Protein AF-A0A7T1IBI6-F1 (afdb_monomer)

Foldseek 3Di:
DDPPQQPVHRRWDADPVRHTDPVSVLVVLVVVCVVDVVSVVVNDPDCPVDPDPPDD

pLDDT: mean 72.09, std 13.95, range [44.25, 89.94]

Mean predicted aligned error: 11.18 Å

Radius of gyration: 13.48 Å; Cα contacts (8 Å, |Δi|>4): 27; chains: 1; bounding box: 36×33×27 Å

Sequence (56 aa):
MDFNDCLGRTCLKWSADGELTSVDLLLVLERLAQVDQEVTGLSTASLDRQPCASIS

Solvent-accessible surface area (backbone atoms only — not comparable to full-atom values): 3762 Å² total; per-residue (Å²): 134,80,84,78,63,38,77,88,82,52,68,66,51,68,41,96,86,75,42,62,33,72,70,45,45,49,54,50,47,57,56,45,30,75,80,35,73,77,44,58,64,60,78,78,57,76,84,70,80,68,75,77,78,80,83,127

Secondary structure (DSSP, 8-state):
--STTB-SSSBPPBPTTSSBPHHHHHHHHHHHHHH-TTGGGGGTS----PPPP---

Structure (mmCIF, N/CA/C/O backbone):
data_AF-A0A7T1IBI6-F1
#
_entry.id   AF-A0A7T1IBI6-F1
#
loop_
_atom_site.group_PDB
_atom_site.id
_atom_site.type_symbol
_atom_site.label_atom_id
_atom_site.label_alt_id
_atom_site.label_comp_id
_atom_site.label_asym_id
_atom_site.label_entity_id
_atom_site.label_seq_id
_atom_site.pdbx_PDB_ins_code
_atom_site.Cartn_x
_atom_site.Cartn_y
_atom_site.Cartn_z
_atom_site.occupancy
_atom_site.B_iso_or_equiv
_atom_site.auth_seq_id
_atom_site.auth_comp_id
_atom_site.auth_asym_id
_atom_site.auth_atom_id
_atom_site.pdbx_PDB_model_num
ATOM 1 N N . MET A 1 1 ? 21.643 2.935 -3.954 1.00 44.25 1 MET A N 1
ATOM 2 C CA . MET A 1 1 ? 20.237 2.533 -4.141 1.00 44.25 1 MET A CA 1
ATOM 3 C C . MET A 1 1 ? 19.796 1.958 -2.819 1.00 44.25 1 MET A C 1
ATOM 5 O O . MET A 1 1 ? 20.127 0.820 -2.510 1.00 44.25 1 MET A O 1
ATOM 9 N N . ASP A 1 2 ? 19.213 2.815 -1.991 1.00 47.28 2 ASP A N 1
ATOM 10 C CA . ASP A 1 2 ? 18.763 2.479 -0.649 1.00 47.28 2 ASP A CA 1
ATOM 11 C C . ASP A 1 2 ? 17.617 1.465 -0.709 1.00 47.28 2 ASP A C 1
ATOM 13 O O . ASP A 1 2 ? 16.662 1.630 -1.463 1.00 47.28 2 ASP A O 1
ATOM 17 N N . PHE A 1 3 ? 17.730 0.407 0.091 1.00 50.97 3 PHE A N 1
ATOM 18 C CA . PHE A 1 3 ? 16.789 -0.715 0.229 1.00 50.97 3 PHE A CA 1
ATOM 19 C C . PHE A 1 3 ? 15.475 -0.311 0.945 1.00 50.97 3 PHE A C 1
ATOM 21 O O . PHE A 1 3 ? 14.898 -1.094 1.696 1.00 50.97 3 PHE A O 1
ATOM 28 N N . ASN A 1 4 ? 15.031 0.936 0.773 1.00 54.66 4 ASN A N 1
ATOM 29 C CA . ASN A 1 4 ? 14.041 1.581 1.640 1.00 54.66 4 ASN A CA 1
ATOM 30 C C . ASN A 1 4 ? 12.577 1.348 1.213 1.00 54.66 4 ASN A C 1
ATOM 32 O O . ASN A 1 4 ? 11.673 1.652 1.982 1.00 54.66 4 ASN A O 1
ATOM 36 N N . ASP A 1 5 ? 12.332 0.752 0.040 1.00 56.09 5 ASP A N 1
ATOM 37 C CA . ASP A 1 5 ? 10.973 0.491 -0.480 1.00 56.09 5 ASP A CA 1
ATOM 38 C C . ASP A 1 5 ? 10.433 -0.908 -0.140 1.00 56.09 5 ASP A C 1
ATOM 40 O O . ASP A 1 5 ? 9.396 -1.344 -0.653 1.00 56.09 5 ASP A O 1
ATOM 44 N N . CYS A 1 6 ? 11.136 -1.654 0.712 1.00 60.22 6 CYS A N 1
ATOM 45 C CA . CYS A 1 6 ? 10.741 -3.011 1.059 1.00 60.22 6 CYS A CA 1
ATOM 46 C C . CYS A 1 6 ? 10.112 -3.026 2.456 1.00 60.22 6 CYS A C 1
ATOM 48 O O . CYS A 1 6 ? 10.791 -2.812 3.460 1.00 60.22 6 CYS A O 1
ATOM 50 N N . LEU A 1 7 ? 8.805 -3.313 2.534 1.00 62.81 7 LEU A N 1
ATOM 51 C CA . LEU A 1 7 ? 8.041 -3.448 3.783 1.00 62.81 7 LEU A CA 1
ATOM 52 C C . LEU A 1 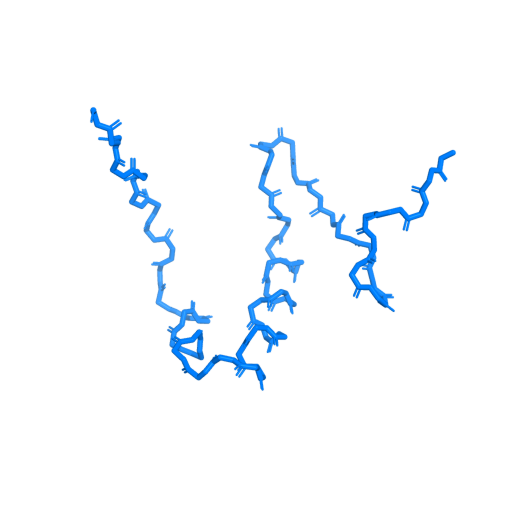7 ? 8.452 -4.720 4.550 1.00 62.81 7 LEU A C 1
ATOM 54 O O . LEU A 1 7 ? 7.684 -5.669 4.714 1.00 62.81 7 LEU A O 1
ATOM 58 N N . GLY A 1 8 ? 9.693 -4.774 5.028 1.00 59.03 8 GLY A N 1
ATOM 59 C CA . GLY A 1 8 ? 10.239 -5.817 5.899 1.00 59.03 8 GLY A CA 1
ATOM 60 C C . GLY A 1 8 ? 10.446 -7.205 5.274 1.00 59.03 8 GLY A C 1
ATOM 61 O O . GLY A 1 8 ? 11.200 -7.984 5.848 1.00 59.03 8 GLY A O 1
ATOM 62 N N . ARG A 1 9 ? 9.828 -7.539 4.128 1.00 61.38 9 ARG A N 1
ATOM 63 C CA . ARG A 1 9 ? 10.028 -8.825 3.416 1.00 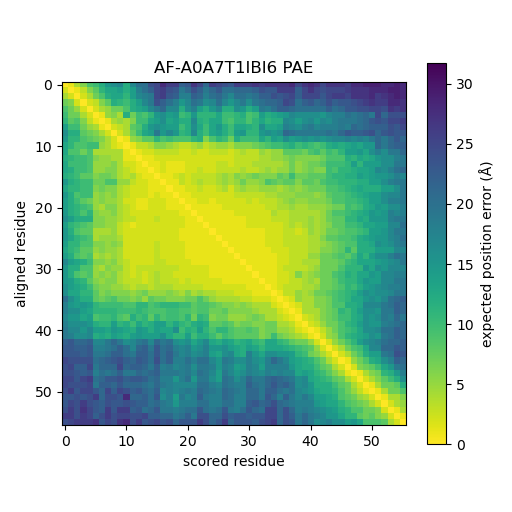61.38 9 ARG A CA 1
ATOM 64 C C . ARG A 1 9 ? 9.885 -8.771 1.891 1.00 61.38 9 ARG A C 1
ATOM 66 O O . ARG A 1 9 ? 10.535 -9.564 1.222 1.00 61.38 9 ARG A O 1
ATOM 7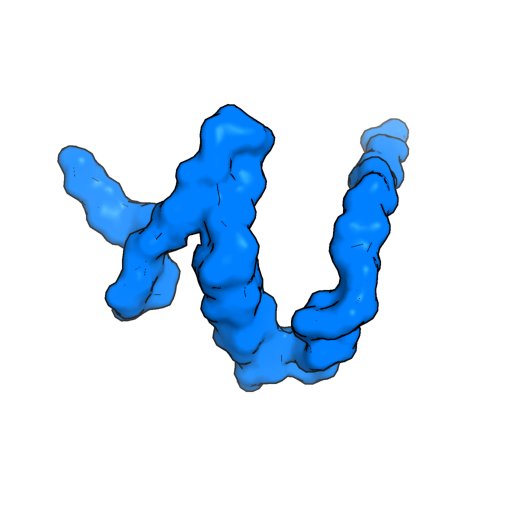3 N N . THR A 1 10 ? 9.071 -7.869 1.343 1.00 64.62 10 THR A N 1
ATOM 74 C CA . THR A 1 10 ? 8.896 -7.709 -0.110 1.00 64.62 10 THR A CA 1
ATOM 75 C C . THR A 1 10 ? 9.032 -6.245 -0.498 1.00 64.62 10 THR A C 1
ATOM 77 O O . THR A 1 10 ? 8.628 -5.367 0.267 1.00 64.62 10 THR A O 1
ATOM 80 N N . CYS A 1 11 ? 9.633 -5.990 -1.655 1.00 82.81 11 CYS A N 1
ATOM 81 C CA . CYS A 1 11 ? 9.704 -4.655 -2.231 1.00 82.81 11 CYS A CA 1
ATOM 82 C C . CYS A 1 11 ? 8.401 -4.383 -2.968 1.00 82.81 11 CYS A C 1
ATOM 84 O O . CYS A 1 11 ? 7.982 -5.199 -3.788 1.00 82.81 11 CYS A O 1
ATOM 86 N N . LEU A 1 12 ? 7.755 -3.271 -2.629 1.00 83.88 12 LEU A N 1
ATOM 87 C CA . LEU A 1 12 ? 6.491 -2.901 -3.243 1.00 83.88 12 LEU A CA 1
ATOM 88 C C . LEU A 1 12 ? 6.737 -2.434 -4.672 1.00 83.88 12 LEU A C 1
ATOM 90 O O . LEU A 1 12 ? 7.664 -1.667 -4.941 1.00 83.88 12 LEU A O 1
ATOM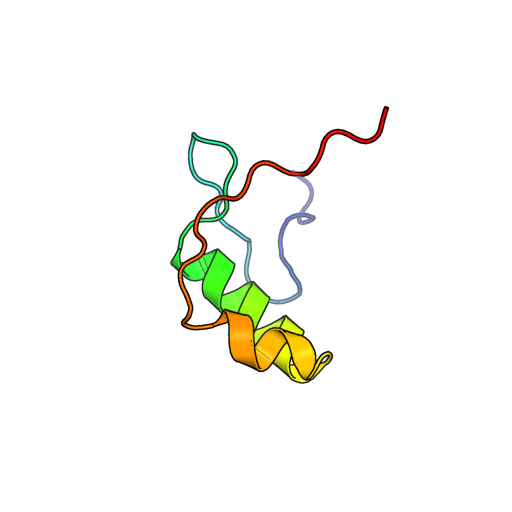 94 N N . LYS A 1 13 ? 5.894 -2.884 -5.595 1.00 86.94 13 LYS A N 1
ATOM 95 C CA . LYS A 1 13 ? 5.930 -2.442 -6.977 1.00 86.94 13 LYS A CA 1
ATOM 96 C C . LYS A 1 13 ? 4.842 -1.407 -7.204 1.00 86.94 13 LYS A C 1
ATOM 98 O O . LYS A 1 13 ? 3.673 -1.603 -6.871 1.00 86.94 13 LYS A O 1
ATOM 103 N N . TRP A 1 14 ? 5.257 -0.317 -7.826 1.00 87.19 14 TRP A N 1
ATOM 104 C CA . TRP A 1 14 ? 4.388 0.776 -8.221 1.00 87.19 14 TRP A CA 1
ATOM 105 C C . TRP A 1 14 ? 4.131 0.698 -9.722 1.00 87.19 14 TRP A C 1
ATOM 107 O O . TRP A 1 14 ? 5.018 0.358 -10.513 1.00 87.19 14 TRP A O 1
ATOM 117 N N . SER A 1 15 ? 2.897 0.981 -10.102 1.00 86.69 15 SER A N 1
ATOM 118 C CA . SER A 1 15 ? 2.471 1.162 -11.480 1.00 86.69 15 SER A CA 1
ATOM 119 C C . SER A 1 15 ? 2.870 2.560 -11.970 1.00 86.69 15 SER A C 1
ATOM 121 O O . SER A 1 15 ? 3.222 3.448 -11.193 1.00 86.69 15 SER A O 1
ATOM 123 N N . ALA A 1 16 ? 2.843 2.773 -13.288 1.00 89.94 16 ALA A N 1
ATOM 124 C CA . ALA A 1 16 ? 3.234 4.055 -13.886 1.00 89.94 16 ALA A CA 1
ATOM 125 C C . ALA A 1 16 ? 2.289 5.221 -13.531 1.00 89.94 16 ALA A C 1
ATOM 127 O O . ALA A 1 16 ? 2.645 6.380 -13.723 1.00 89.94 16 ALA A O 1
ATOM 128 N N . ASP A 1 17 ? 1.095 4.916 -13.025 1.00 88.50 17 ASP A N 1
ATOM 129 C CA . ASP A 1 17 ? 0.111 5.871 -12.512 1.00 88.50 17 ASP A CA 1
ATOM 130 C C . ASP A 1 17 ? 0.396 6.327 -11.070 1.00 88.50 17 AS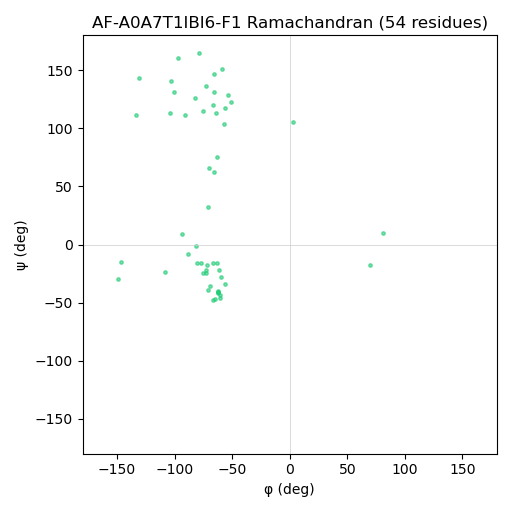P A C 1
ATOM 132 O O . ASP A 1 17 ? -0.325 7.177 -10.553 1.00 88.50 17 ASP A O 1
ATOM 136 N N . GLY A 1 18 ? 1.452 5.802 -10.439 1.00 86.12 18 GLY A N 1
ATOM 137 C CA . GLY A 1 18 ? 1.821 6.131 -9.066 1.00 86.12 18 GLY A CA 1
ATOM 138 C C . GLY A 1 18 ? 1.026 5.368 -8.007 1.00 86.12 18 GLY A C 1
ATOM 139 O O . GLY A 1 18 ? 1.148 5.695 -6.831 1.00 86.12 18 GLY A O 1
ATOM 140 N N . GLU A 1 19 ? 0.246 4.357 -8.392 1.00 87.56 19 GLU A N 1
ATOM 141 C CA . GLU A 1 19 ? -0.459 3.466 -7.467 1.00 87.56 19 GLU A CA 1
ATOM 142 C C . GLU A 1 19 ? 0.336 2.169 -7.247 1.00 87.56 19 GLU A C 1
ATOM 144 O O . GLU A 1 19 ? 1.187 1.789 -8.058 1.00 87.56 19 GLU A O 1
ATOM 149 N N . LEU A 1 20 ? 0.052 1.440 -6.164 1.00 87.88 20 LEU A N 1
ATOM 150 C CA . LEU A 1 20 ? 0.592 0.090 -5.994 1.00 87.88 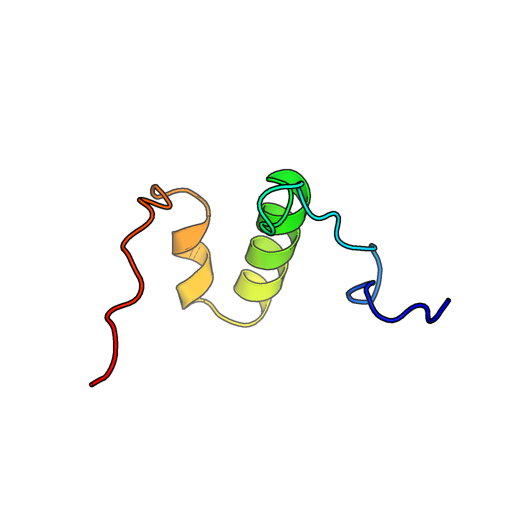20 LEU A CA 1
ATOM 151 C C . LEU A 1 20 ? 0.018 -0.853 -7.051 1.00 87.88 20 LEU A C 1
ATOM 153 O O . LEU A 1 20 ? -1.149 -0.750 -7.438 1.00 87.88 20 LEU A O 1
ATOM 157 N N . THR A 1 21 ? 0.814 -1.833 -7.487 1.00 87.94 21 THR A N 1
ATOM 158 C CA . THR A 1 21 ? 0.233 -2.937 -8.255 1.00 87.94 21 THR A CA 1
ATOM 159 C C . THR A 1 21 ? -0.837 -3.635 -7.417 1.00 87.94 21 THR A C 1
ATOM 161 O O . THR A 1 21 ? -0.747 -3.686 -6.190 1.00 87.94 21 THR A O 1
ATOM 164 N N . SER A 1 22 ? -1.849 -4.216 -8.065 1.00 86.25 22 SER A N 1
ATOM 165 C CA . SER A 1 22 ? -2.960 -4.861 -7.352 1.00 86.25 22 SER A CA 1
ATOM 166 C C . SER A 1 22 ? -2.486 -5.944 -6.376 1.00 86.25 22 SER A C 1
ATOM 168 O O . SER A 1 22 ? -3.072 -6.111 -5.313 1.00 86.25 22 SER A O 1
ATOM 170 N N . VAL A 1 23 ? -1.404 -6.654 -6.714 1.00 85.19 23 VAL A N 1
ATOM 171 C CA . VAL A 1 23 ? -0.800 -7.677 -5.847 1.00 85.19 23 VAL A CA 1
ATOM 172 C C . VAL A 1 23 ? -0.195 -7.046 -4.594 1.00 85.19 23 VAL A C 1
ATOM 174 O O . VAL A 1 23 ? -0.458 -7.507 -3.486 1.00 85.19 23 VAL A O 1
ATOM 177 N N . ASP A 1 24 ? 0.581 -5.978 -4.757 1.00 85.44 24 ASP A N 1
ATOM 178 C CA . ASP A 1 24 ? 1.239 -5.302 -3.638 1.00 85.44 24 ASP A CA 1
ATOM 179 C C . ASP A 1 24 ? 0.245 -4.572 -2.733 1.00 85.44 24 ASP A C 1
ATOM 181 O O . ASP A 1 24 ? 0.392 -4.588 -1.512 1.00 85.44 24 ASP A O 1
ATOM 185 N N . LEU A 1 25 ? -0.812 -3.998 -3.311 1.00 87.06 25 LEU A N 1
ATOM 186 C CA . LEU A 1 25 ? -1.906 -3.402 -2.552 1.00 87.06 25 LEU A CA 1
ATOM 187 C C . LEU A 1 25 ? -2.601 -4.435 -1.655 1.00 87.06 25 LEU A C 1
ATOM 189 O O . LEU A 1 25 ? -2.824 -4.172 -0.475 1.00 87.06 25 LEU A O 1
ATOM 193 N N . LEU A 1 26 ? -2.902 -5.625 -2.185 1.00 86.38 26 LEU A N 1
ATOM 194 C CA . LEU A 1 26 ? -3.521 -6.702 -1.408 1.00 86.38 26 LEU A CA 1
ATOM 195 C C . LEU A 1 26 ? -2.628 -7.162 -0.250 1.00 86.38 26 LEU A C 1
ATOM 197 O O . LEU A 1 26 ? -3.127 -7.358 0.855 1.00 86.38 26 LEU A O 1
ATOM 201 N N . LEU A 1 27 ? -1.315 -7.272 -0.470 1.00 84.62 27 LEU A N 1
ATOM 202 C CA . LEU A 1 27 ? -0.357 -7.618 0.587 1.00 84.62 27 LEU A CA 1
ATOM 203 C C . LEU A 1 27 ? -0.319 -6.565 1.704 1.00 84.62 27 LEU A C 1
ATOM 205 O O . LEU A 1 27 ? -0.230 -6.908 2.885 1.00 84.62 27 LEU A O 1
ATOM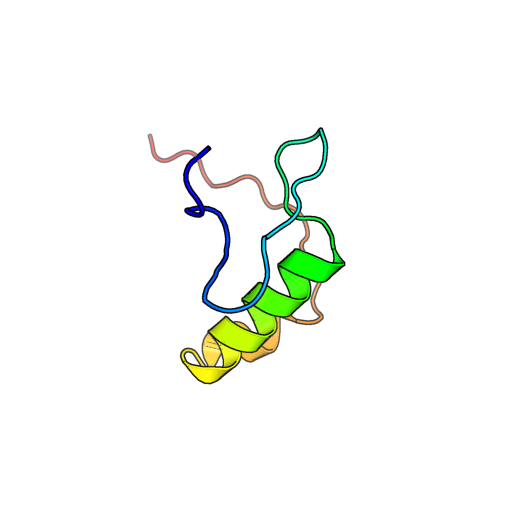 209 N N . VAL A 1 28 ? -0.395 -5.279 1.347 1.00 85.75 28 VAL A N 1
ATOM 210 C CA . VAL A 1 28 ? -0.471 -4.189 2.328 1.00 85.75 28 VAL A CA 1
ATOM 211 C C . VAL A 1 28 ? -1.772 -4.268 3.124 1.00 85.75 28 VAL A C 1
ATOM 213 O O . VAL A 1 28 ? -1.722 -4.206 4.352 1.00 85.75 28 VAL A O 1
ATOM 216 N N . LEU A 1 29 ? -2.914 -4.458 2.458 1.00 86.00 29 LEU A N 1
ATOM 217 C CA . LEU A 1 29 ? -4.217 -4.581 3.119 1.00 86.00 29 LEU A CA 1
ATOM 218 C C . LEU A 1 29 ? -4.284 -5.800 4.046 1.00 86.00 29 LEU A C 1
ATOM 220 O O . LEU A 1 29 ? -4.760 -5.672 5.169 1.00 86.00 29 LEU A O 1
ATOM 224 N N . GLU A 1 30 ? -3.751 -6.953 3.634 1.00 84.38 30 GLU A N 1
ATOM 225 C CA . GLU A 1 30 ? -3.683 -8.154 4.477 1.00 84.38 30 GLU A CA 1
ATOM 226 C C . GLU A 1 30 ? -2.868 -7.901 5.750 1.00 84.38 30 GLU A C 1
ATOM 228 O O . GLU A 1 30 ? -3.272 -8.287 6.848 1.00 84.38 30 GLU A O 1
ATOM 233 N N . ARG A 1 31 ? -1.720 -7.227 5.631 1.00 84.69 31 ARG A N 1
ATOM 234 C CA . ARG A 1 31 ? -0.881 -6.919 6.792 1.00 84.69 31 ARG A CA 1
ATOM 235 C C . ARG A 1 31 ? -1.510 -5.868 7.697 1.00 84.69 31 ARG A C 1
ATOM 237 O O . ARG A 1 31 ? -1.414 -5.993 8.915 1.00 84.69 31 ARG A O 1
ATOM 244 N N . LEU A 1 32 ? -2.141 -4.850 7.121 1.00 85.69 32 LEU A N 1
ATOM 245 C CA . LEU A 1 32 ? -2.887 -3.856 7.885 1.00 85.69 32 LEU A CA 1
ATOM 246 C C . LEU A 1 32 ? -4.056 -4.510 8.629 1.00 85.69 32 LEU A C 1
ATOM 248 O O . LEU A 1 32 ? -4.220 -4.250 9.812 1.00 85.69 32 LEU A O 1
ATOM 252 N N . ALA A 1 33 ? -4.771 -5.448 8.005 1.00 85.31 33 ALA A N 1
ATOM 253 C CA . ALA A 1 33 ? -5.854 -6.191 8.647 1.00 85.31 33 ALA A CA 1
ATOM 254 C C . ALA A 1 33 ? -5.406 -7.023 9.868 1.00 85.31 33 ALA A C 1
ATOM 256 O O . ALA A 1 33 ? -6.229 -7.343 10.722 1.00 85.31 33 ALA A O 1
ATOM 257 N N . GLN A 1 34 ? -4.116 -7.372 9.978 1.00 83.44 34 GLN A N 1
ATOM 258 C CA . GLN A 1 34 ? -3.572 -8.066 11.157 1.00 83.44 34 GLN A CA 1
ATOM 259 C C . GLN A 1 34 ? -3.402 -7.144 12.370 1.00 83.44 34 GLN A C 1
ATOM 261 O O . GLN A 1 34 ? -3.359 -7.633 13.498 1.00 83.44 34 GLN A O 1
ATOM 266 N N . VAL A 1 35 ? -3.259 -5.835 12.148 1.00 84.19 35 VAL A N 1
ATOM 267 C CA . VAL A 1 35 ? -3.046 -4.839 13.212 1.00 84.19 35 VAL A CA 1
ATOM 268 C C . VAL A 1 35 ? -4.266 -3.949 13.439 1.00 84.19 35 VAL A C 1
ATOM 270 O O . VAL A 1 35 ? -4.430 -3.426 14.537 1.00 84.19 35 VAL A O 1
ATOM 273 N N . ASP A 1 36 ? -5.118 -3.808 12.426 1.00 83.50 36 ASP A N 1
ATOM 274 C CA . ASP A 1 36 ? -6.315 -2.980 12.419 1.00 83.50 36 ASP A CA 1
ATOM 275 C C . ASP A 1 36 ? -7.501 -3.776 11.850 1.00 83.50 36 ASP A C 1
ATOM 277 O O . ASP A 1 36 ? -7.565 -4.108 10.664 1.00 83.50 36 ASP A O 1
ATOM 281 N N . GLN A 1 37 ? -8.458 -4.087 12.722 1.00 74.50 37 GLN A N 1
ATOM 282 C CA . GLN A 1 37 ? -9.632 -4.889 12.386 1.00 74.50 37 GLN A CA 1
ATOM 283 C C . GLN A 1 37 ? -10.638 -4.135 11.495 1.00 74.50 37 GLN A C 1
ATOM 285 O O . GLN A 1 37 ? -11.471 -4.762 10.841 1.00 74.50 37 GLN A O 1
ATOM 290 N N . GLU A 1 38 ? -10.570 -2.804 11.413 1.00 75.12 38 GLU A N 1
ATOM 291 C CA . GLU A 1 38 ? -11.432 -2.026 10.513 1.00 75.12 38 GLU A CA 1
ATOM 292 C C . GLU A 1 38 ? -11.000 -2.191 9.047 1.00 75.12 38 GLU A C 1
ATOM 294 O O . GLU A 1 38 ? -11.822 -2.131 8.129 1.00 75.12 38 GLU A O 1
ATOM 299 N N . VAL A 1 39 ? -9.725 -2.521 8.814 1.00 72.44 39 VAL A N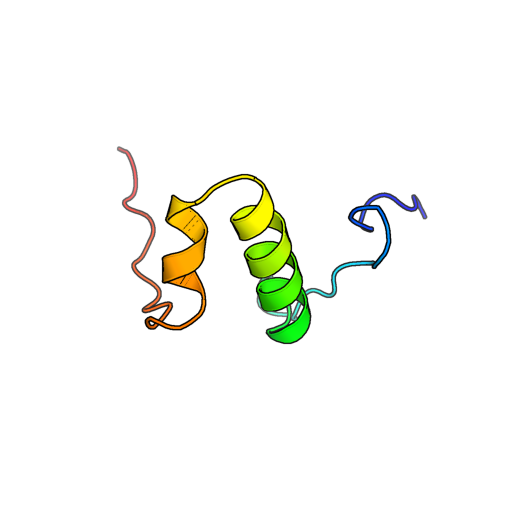 1
ATOM 300 C CA . VAL A 1 39 ? -9.177 -2.766 7.472 1.00 72.44 39 VAL A CA 1
ATOM 301 C C . VAL A 1 39 ? -9.653 -4.096 6.883 1.00 72.44 39 VAL A C 1
ATOM 303 O O . VAL A 1 39 ? -9.701 -4.247 5.662 1.00 72.44 39 VAL A O 1
ATOM 306 N N . THR A 1 40 ? -10.092 -5.056 7.705 1.00 69.25 40 THR A N 1
ATOM 307 C CA . THR A 1 40 ? -10.507 -6.389 7.227 1.00 69.25 40 THR A CA 1
ATOM 308 C C . THR A 1 40 ? -11.671 -6.316 6.221 1.00 69.25 40 THR A C 1
ATOM 310 O O . THR A 1 40 ? -11.765 -7.153 5.318 1.00 69.25 40 THR A O 1
ATOM 313 N N . GLY A 1 41 ? -12.517 -5.281 6.318 1.00 66.38 41 GLY A N 1
ATOM 314 C CA . GLY A 1 41 ? -13.640 -5.028 5.406 1.00 66.38 41 GLY A CA 1
ATOM 315 C C . GLY A 1 41 ? -13.271 -4.361 4.072 1.00 66.38 41 GLY A C 1
ATOM 316 O O . GLY A 1 41 ? -14.060 -4.422 3.131 1.00 66.38 41 GLY A O 1
ATOM 317 N N . LEU A 1 42 ? -12.075 -3.773 3.951 1.00 68.00 4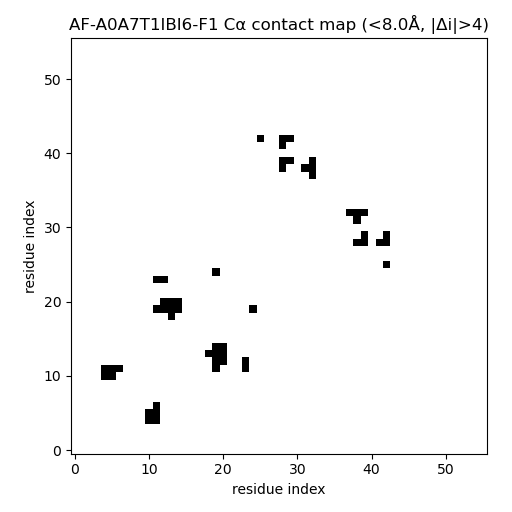2 LEU A N 1
ATOM 318 C CA . LEU A 1 42 ? -11.614 -3.086 2.732 1.00 68.00 42 LEU A CA 1
ATOM 319 C C . LEU A 1 42 ? -11.163 -4.056 1.632 1.00 68.00 42 LEU A C 1
ATOM 321 O O . LEU A 1 42 ? -11.066 -3.684 0.468 1.00 68.00 42 LEU A O 1
ATOM 325 N N . SER A 1 43 ? -10.924 -5.318 1.989 1.00 61.44 43 SER A N 1
ATOM 326 C CA . SER A 1 43 ? -10.329 -6.344 1.125 1.00 61.44 43 SER A CA 1
ATOM 327 C C . SER A 1 43 ? -11.154 -6.698 -0.124 1.00 61.44 43 SER A C 1
ATOM 329 O O . SER A 1 43 ? -10.643 -7.366 -1.018 1.00 61.44 43 SER A O 1
ATOM 331 N N . THR A 1 44 ? -12.439 -6.325 -0.184 1.00 54.78 44 THR A N 1
ATOM 332 C CA . THR A 1 44 ? -13.369 -6.832 -1.218 1.00 54.78 44 THR A CA 1
ATOM 333 C C . THR A 1 44 ? -14.453 -5.859 -1.685 1.00 54.78 44 THR A C 1
ATOM 335 O O . THR A 1 44 ? -15.059 -6.099 -2.729 1.00 54.78 44 THR A O 1
ATOM 338 N N . ALA A 1 45 ? -14.708 -4.762 -0.972 1.00 51.22 45 ALA A N 1
ATOM 339 C CA . ALA A 1 45 ? -15.671 -3.760 -1.409 1.00 51.22 45 ALA A CA 1
ATOM 340 C C . ALA A 1 45 ? -14.932 -2.708 -2.232 1.00 51.22 45 ALA A C 1
ATOM 342 O O . ALA A 1 45 ? -14.092 -2.004 -1.687 1.00 51.22 45 ALA A O 1
ATOM 343 N N . SER A 1 46 ? -15.220 -2.678 -3.537 1.00 55.19 46 SER A N 1
ATOM 344 C CA . SER A 1 46 ? -14.912 -1.611 -4.497 1.00 55.19 46 SER A CA 1
ATOM 345 C C . SER A 1 46 ? -14.122 -0.450 -3.885 1.00 55.19 46 SER A C 1
ATOM 347 O O . SER A 1 46 ? -14.688 0.386 -3.178 1.00 55.19 46 SER A O 1
ATOM 349 N N . LEU A 1 47 ? -12.825 -0.365 -4.196 1.00 57.41 47 LEU A N 1
ATOM 350 C CA . LEU A 1 47 ? -12.112 0.912 -4.199 1.00 57.41 47 LEU A CA 1
ATOM 351 C C . LEU A 1 47 ? -12.720 1.767 -5.322 1.00 57.41 47 LEU A C 1
ATOM 353 O O . LEU A 1 47 ? -12.063 2.089 -6.311 1.00 57.41 47 LEU A O 1
ATOM 357 N N . ASP A 1 48 ? -14.009 2.085 -5.203 1.00 55.09 48 ASP A N 1
ATOM 358 C CA . ASP A 1 48 ? -14.608 3.215 -5.874 1.00 55.09 48 ASP A CA 1
ATOM 359 C C . ASP A 1 48 ? -13.781 4.389 -5.391 1.00 55.09 48 ASP A C 1
ATOM 361 O O . ASP A 1 48 ? -13.813 4.756 -4.215 1.00 55.09 48 ASP A O 1
ATOM 365 N N . ARG A 1 49 ? -12.911 4.845 -6.291 1.00 59.03 49 ARG A N 1
ATOM 366 C CA . ARG A 1 49 ? -11.899 5.870 -6.088 1.00 59.03 49 ARG A CA 1
ATOM 367 C C . ARG A 1 49 ? -12.623 7.169 -5.760 1.00 59.03 49 ARG A C 1
ATOM 369 O O . ARG A 1 49 ? -12.782 8.034 -6.615 1.00 59.03 49 ARG A O 1
ATOM 376 N N . GLN A 1 50 ? -13.130 7.283 -4.540 1.00 62.00 50 GLN A N 1
ATOM 377 C CA . GLN A 1 50 ? -13.727 8.506 -4.060 1.00 62.00 50 GLN A CA 1
ATOM 378 C C . GLN A 1 50 ? -12.582 9.512 -3.975 1.00 62.00 50 GLN A C 1
ATOM 380 O O . GLN A 1 50 ? -11.591 9.239 -3.290 1.00 62.00 50 GLN A O 1
ATOM 385 N N . PRO A 1 51 ? -12.662 10.640 -4.703 1.00 59.84 51 PRO A N 1
ATOM 386 C CA . PRO A 1 51 ? -11.648 11.673 -4.611 1.00 59.84 51 PRO A CA 1
ATOM 387 C C . PRO A 1 51 ? -11.492 12.052 -3.143 1.00 59.84 51 PRO A C 1
ATOM 389 O O . PRO A 1 51 ? -12.494 12.321 -2.473 1.00 59.84 51 PRO A O 1
ATOM 392 N N . CYS A 1 52 ? -10.257 12.046 -2.636 1.00 56.47 52 CYS A N 1
ATOM 393 C CA . CYS A 1 52 ? -9.985 12.545 -1.296 1.00 56.47 52 CYS A CA 1
ATOM 394 C C . CYS A 1 52 ? -10.611 13.937 -1.176 1.00 56.47 52 CYS A C 1
ATOM 396 O O . CYS A 1 52 ? -10.326 14.816 -1.995 1.00 56.47 52 CYS A O 1
ATOM 398 N N . ALA A 1 53 ? -11.497 14.118 -0.192 1.00 63.47 53 ALA A N 1
ATOM 399 C CA . ALA A 1 53 ? -12.129 15.405 0.045 1.00 63.47 53 ALA A CA 1
ATOM 400 C C . ALA A 1 53 ? -11.021 16.444 0.249 1.00 63.47 53 ALA A C 1
ATOM 402 O O . ALA A 1 53 ? -10.193 16.309 1.151 1.00 63.47 53 ALA A O 1
ATOM 403 N N . SER A 1 54 ? -10.961 17.443 -0.633 1.00 64.19 54 SER A N 1
ATOM 404 C CA . SER A 1 54 ? -10.002 18.534 -0.502 1.00 64.19 54 SER A CA 1
ATOM 405 C C . SER A 1 54 ? -10.337 19.294 0.774 1.00 64.19 54 SER A C 1
ATOM 407 O O . SER A 1 54 ? -11.409 19.886 0.884 1.00 64.19 54 SER A O 1
ATOM 409 N N . ILE A 1 55 ? -9.449 19.227 1.761 1.00 59.41 55 ILE A N 1
ATOM 410 C CA . ILE A 1 55 ? -9.574 20.032 2.971 1.00 59.41 55 ILE A CA 1
ATOM 411 C C . ILE A 1 55 ? -9.168 21.455 2.565 1.00 59.41 55 ILE A C 1
ATOM 413 O O . ILE A 1 55 ? -8.037 21.660 2.119 1.00 59.41 55 ILE A O 1
ATOM 417 N N . SER A 1 56 ? -10.126 22.387 2.620 1.00 56.91 56 SER A N 1
ATOM 418 C CA . SER A 1 56 ? -9.924 23.820 2.359 1.00 56.91 56 SER A CA 1
ATOM 419 C C . SER A 1 56 ? -9.368 24.551 3.573 1.00 56.91 56 SER A C 1
ATOM 421 O O . SER A 1 56 ? -9.598 24.084 4.710 1.00 56.91 56 SER A O 1
#